Protein AF-A0A2V9IK99-F1 (afdb_monomer_lite)

pLDDT: mean 92.91, std 7.81, range [53.72, 98.44]

Secondary structure (DSSP, 8-state):
----------S-BHHHHHHHS-HHHHHHHHHHHHHHHHHHHHHS---SEE--HHHHHHHHHHHHHHHHTT-TTHHHHHHHHHHHHHHHHHH----PPPEEE-SS--TTSEEEETTEEEE--GGG-EEE-HHHHHHHHHHHHHHHHHHHHS-TTTT--

Foldseek 3Di:
DDDDDDDPDDADQLLCCLQPNDPVSVVVSVCLLVVVLVVCQVDPDADDAADDVVVVLVVLVVVLVVQCVVPPPRNVVSVVVSVVVVVVVVVDDDDADWGWDLQQAESRQWGDDDVDIDGDDSPRIHTYRSVNNVVNHLQRSLVSCCVRVVGSCNSPD

Sequence (157 aa):
MRLLLQEKVQGPRAKQFFLAGSERDRVEASERCAGWLAKFHATAPQSGDVLDPTGEMRSIAKWSRTIAVLGEPLAVLAGRVSKRLEERAAAVANGMELCAGHGSYSCHQVILSKGRTIAFDWDAYDVADPCHDVARFLVALQRLAFKYLGSIRALEG

Structure (mmCIF, N/CA/C/O backbone):
data_AF-A0A2V9IK99-F1
#
_entry.id   AF-A0A2V9IK99-F1
#
loop_
_atom_site.group_PDB
_atom_site.id
_atom_site.type_symbol
_atom_site.label_atom_id
_atom_site.label_alt_id
_atom_site.label_comp_id
_atom_site.label_asym_id
_atom_site.label_entity_id
_atom_site.label_seq_id
_atom_site.pdbx_PDB_ins_code
_atom_site.Cartn_x
_atom_site.Cartn_y
_atom_site.Cartn_z
_atom_site.occupancy
_atom_site.B_iso_or_equiv
_atom_site.auth_seq_id
_atom_site.auth_comp_id
_atom_site.auth_asym_id
_atom_site.auth_atom_id
_atom_site.pdbx_PDB_model_num
ATOM 1 N N . MET A 1 1 ? -13.733 -29.502 -2.311 1.00 61.06 1 MET A N 1
ATOM 2 C CA . MET A 1 1 ? -14.160 -28.095 -2.154 1.00 61.06 1 MET A CA 1
ATOM 3 C C . MET A 1 1 ? -13.859 -27.667 -0.726 1.00 61.06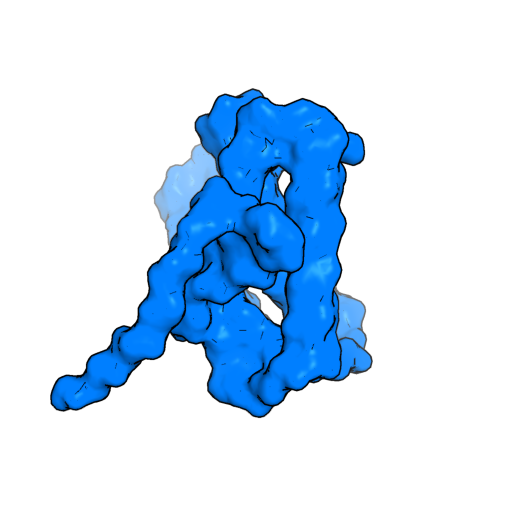 1 MET A C 1
ATOM 5 O O . MET A 1 1 ? -14.323 -28.340 0.184 1.00 61.06 1 MET A O 1
ATOM 9 N N . ARG A 1 2 ? -13.037 -26.633 -0.516 1.00 83.56 2 ARG A N 1
ATOM 10 C CA . ARG A 1 2 ? -12.830 -26.023 0.808 1.00 83.56 2 ARG A CA 1
ATOM 11 C C . ARG A 1 2 ? -13.580 -24.694 0.799 1.00 83.56 2 ARG A C 1
ATOM 13 O O . ARG A 1 2 ? -13.310 -23.868 -0.064 1.00 83.56 2 ARG A O 1
ATOM 20 N N . LEU A 1 3 ? -14.565 -24.543 1.677 1.00 88.75 3 LEU A N 1
ATOM 21 C CA . LEU A 1 3 ? -15.316 -23.299 1.833 1.00 88.75 3 LEU A CA 1
ATOM 22 C C . LEU A 1 3 ? -14.725 -22.519 3.005 1.00 88.75 3 LEU A C 1
ATOM 24 O O . LEU A 1 3 ? -14.458 -23.106 4.053 1.00 88.75 3 LEU A O 1
ATOM 28 N N . LEU A 1 4 ? -14.541 -21.213 2.823 1.00 90.81 4 LEU A N 1
ATOM 29 C CA . LEU A 1 4 ? -14.163 -20.288 3.885 1.00 90.81 4 LEU A CA 1
ATOM 30 C C . LEU A 1 4 ? -15.393 -19.458 4.261 1.00 90.81 4 LEU A C 1
ATOM 32 O O . LEU A 1 4 ? -15.958 -18.771 3.413 1.00 90.81 4 LEU A O 1
ATOM 36 N N . LEU A 1 5 ? -15.813 -19.532 5.524 1.00 93.38 5 LEU A N 1
ATOM 37 C CA . LEU A 1 5 ? -16.857 -18.669 6.072 1.00 93.38 5 LEU A CA 1
ATOM 38 C C . LEU A 1 5 ? -16.196 -17.507 6.816 1.00 93.38 5 LEU A C 1
ATOM 40 O O . LEU A 1 5 ? -15.317 -17.725 7.646 1.00 93.38 5 LEU A O 1
ATOM 44 N N . GLN A 1 6 ? -16.626 -16.281 6.526 1.00 94.00 6 GLN A N 1
ATOM 45 C CA . GLN A 1 6 ? -16.089 -15.065 7.136 1.00 94.00 6 GLN A CA 1
ATOM 46 C C . GLN A 1 6 ? -17.222 -14.197 7.688 1.00 94.00 6 GLN A C 1
ATOM 48 O O . GLN A 1 6 ? -18.351 -14.235 7.195 1.00 94.00 6 GLN A O 1
ATOM 53 N N . GLU A 1 7 ? -16.914 -13.396 8.710 1.00 94.12 7 GLU A N 1
ATOM 54 C CA 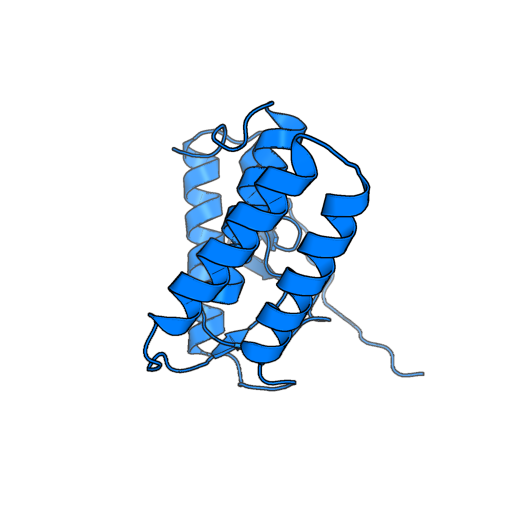. GLU A 1 7 ? -17.826 -12.369 9.216 1.00 94.12 7 GLU A CA 1
ATOM 55 C C . GLU A 1 7 ? -18.175 -11.376 8.094 1.00 94.12 7 GLU A C 1
ATOM 57 O O . GLU A 1 7 ? -17.294 -10.849 7.412 1.00 94.12 7 GLU A O 1
ATOM 62 N N . LYS A 1 8 ? -19.464 -11.053 7.938 1.00 93.25 8 LYS A N 1
ATOM 63 C CA . LYS A 1 8 ? -19.894 -9.955 7.067 1.00 93.25 8 LYS A CA 1
ATOM 64 C C . LYS A 1 8 ? -19.706 -8.617 7.781 1.00 93.25 8 LYS A C 1
ATOM 66 O O . LYS A 1 8 ? -20.613 -8.122 8.449 1.00 93.25 8 LYS A O 1
ATOM 71 N N . VAL A 1 9 ? -18.538 -8.016 7.602 1.00 93.75 9 VAL A N 1
ATOM 72 C CA . VAL A 1 9 ? -18.229 -6.696 8.160 1.00 93.75 9 VAL A CA 1
ATOM 73 C C . VAL A 1 9 ? -18.910 -5.594 7.345 1.00 93.75 9 VAL A C 1
ATOM 75 O O . VAL A 1 9 ? -18.775 -5.527 6.125 1.00 93.75 9 VAL A O 1
ATOM 78 N N . GLN A 1 10 ? -19.627 -4.704 8.034 1.00 93.00 10 GLN A N 1
ATOM 79 C CA . GLN A 1 10 ? -20.266 -3.527 7.443 1.00 93.00 10 GLN A CA 1
ATOM 80 C C . GLN A 1 10 ? -19.451 -2.262 7.724 1.00 93.00 10 GLN A C 1
ATOM 82 O O . GLN A 1 10 ? -19.003 -2.030 8.853 1.00 93.00 10 GLN A O 1
ATOM 87 N N . GLY A 1 11 ? -19.300 -1.415 6.708 1.00 94.12 11 GLY A N 1
ATOM 88 C CA . GLY A 1 11 ? -18.679 -0.102 6.849 1.00 94.12 11 GLY A CA 1
ATOM 89 C C . GLY A 1 11 ? -18.149 0.471 5.533 1.00 94.12 11 GLY A C 1
ATOM 90 O O . GLY A 1 11 ? -18.011 -0.255 4.543 1.00 94.12 11 GLY A O 1
ATOM 91 N N . PRO A 1 12 ? -17.847 1.777 5.510 1.00 96.12 12 PRO A N 1
ATOM 92 C CA . PRO A 1 12 ? -17.195 2.418 4.378 1.00 96.12 12 PRO A CA 1
ATOM 93 C C . PRO A 1 12 ? -15.770 1.888 4.175 1.00 96.12 12 PRO A C 1
ATOM 95 O O . PRO A 1 12 ? -15.043 1.586 5.126 1.00 96.12 12 PRO A O 1
ATOM 98 N N . ARG A 1 13 ? -15.347 1.798 2.910 1.00 96.94 13 ARG A N 1
ATOM 99 C CA . ARG A 1 13 ? -13.945 1.496 2.576 1.00 96.94 13 ARG A CA 1
ATOM 100 C C . ARG A 1 13 ? -13.079 2.727 2.820 1.00 96.94 13 ARG A C 1
ATOM 102 O O . ARG A 1 13 ? -13.524 3.833 2.520 1.00 96.94 13 ARG A O 1
ATOM 109 N N . ALA A 1 14 ? -11.829 2.544 3.243 1.00 97.56 14 ALA A N 1
ATOM 110 C CA . ALA A 1 14 ? -10.908 3.645 3.534 1.00 97.56 14 ALA A CA 1
ATOM 111 C C . ALA A 1 14 ? -10.777 4.628 2.356 1.00 97.56 14 ALA A C 1
ATOM 113 O O . ALA A 1 14 ? -10.817 5.838 2.559 1.00 97.56 14 ALA A O 1
ATOM 114 N N . LYS A 1 15 ? -10.753 4.130 1.107 1.00 97.25 15 LYS A N 1
ATOM 115 C CA . LYS A 1 15 ? -10.746 4.971 -0.108 1.00 97.25 15 LYS A CA 1
ATOM 116 C C . LYS A 1 15 ? -11.832 6.059 -0.141 1.00 97.25 15 LYS A C 1
ATOM 118 O O . LYS A 1 15 ? -11.633 7.085 -0.778 1.00 97.25 15 LYS A O 1
ATOM 123 N N . GLN A 1 16 ? -12.989 5.832 0.489 1.00 97.25 16 GLN A N 1
ATOM 124 C CA . GLN A 1 16 ? -14.095 6.795 0.489 1.00 97.25 16 GLN A CA 1
ATOM 125 C C . GLN A 1 16 ? -13.755 8.028 1.330 1.00 97.25 16 GLN A C 1
ATOM 127 O O . GLN A 1 16 ? -14.031 9.141 0.894 1.00 97.25 16 GLN A O 1
ATOM 132 N N . PHE A 1 17 ? -13.082 7.842 2.468 1.00 96.81 17 PHE A N 1
ATOM 133 C CA . PHE A 1 17 ? -12.590 8.943 3.299 1.00 96.81 17 PHE A CA 1
ATOM 134 C C . PHE A 1 17 ? -11.488 9.723 2.587 1.00 96.81 17 PHE A C 1
ATOM 136 O O . PHE A 1 17 ? -11.503 10.948 2.587 1.00 96.81 17 PHE A O 1
ATOM 143 N N . PHE A 1 18 ? -10.583 9.027 1.894 1.00 96.62 18 PHE A N 1
ATOM 144 C CA . PHE A 1 18 ? -9.540 9.688 1.110 1.00 96.62 18 PHE A CA 1
ATOM 145 C C . PHE A 1 18 ? -10.101 10.563 -0.017 1.00 96.62 18 PHE A C 1
ATOM 147 O O . PHE A 1 18 ? -9.614 11.666 -0.232 1.00 96.62 18 PHE A O 1
ATOM 154 N N . LEU A 1 19 ? -11.140 10.102 -0.718 1.00 95.94 19 LEU A N 1
ATOM 155 C CA . LEU A 1 19 ? -11.717 10.844 -1.842 1.00 95.94 19 LEU A CA 1
ATOM 156 C C . LEU A 1 19 ? -12.663 11.970 -1.424 1.00 95.94 19 LEU A C 1
ATOM 158 O O . LEU A 1 19 ? -12.594 13.060 -1.983 1.00 95.94 19 LEU A O 1
ATOM 162 N N . ALA A 1 20 ? -13.575 11.690 -0.495 1.00 94.00 20 ALA A N 1
ATOM 163 C CA . ALA A 1 20 ? -14.711 12.562 -0.200 1.00 94.00 20 ALA A CA 1
ATOM 164 C C . ALA A 1 20 ? -14.701 13.127 1.226 1.00 94.00 20 ALA A C 1
ATOM 166 O O . ALA A 1 20 ? -15.528 13.977 1.544 1.00 94.00 20 ALA A O 1
ATOM 167 N N . GLY A 1 21 ? -13.794 12.657 2.084 1.00 92.56 21 GLY A N 1
ATOM 168 C CA . GLY A 1 21 ? -13.662 13.142 3.452 1.00 92.56 21 GLY A CA 1
ATOM 169 C C . GLY A 1 21 ? -12.984 14.507 3.527 1.00 92.56 21 GLY A C 1
ATOM 170 O O . GLY A 1 21 ? -12.224 14.902 2.632 1.00 92.56 21 GLY A O 1
ATOM 171 N N . SER A 1 22 ? -13.249 15.200 4.633 1.00 94.88 22 SER A N 1
ATOM 172 C CA . SER A 1 22 ? -12.505 16.386 5.055 1.00 94.88 22 SER A CA 1
ATOM 173 C C . SER A 1 22 ? -11.036 16.049 5.328 1.00 94.88 22 SER A C 1
ATOM 175 O O . SER A 1 22 ? -10.658 14.884 5.441 1.00 94.88 22 SER A O 1
ATOM 177 N N . GLU A 1 23 ? -10.190 17.066 5.482 1.00 94.25 23 GLU A N 1
ATOM 178 C CA . GLU A 1 23 ? -8.795 16.869 5.895 1.00 94.25 23 GLU A CA 1
ATOM 179 C C . GLU A 1 23 ? -8.693 16.037 7.183 1.00 94.25 23 GLU A C 1
ATOM 181 O O . GLU A 1 23 ? -7.951 15.058 7.234 1.00 94.25 23 GLU A O 1
ATOM 1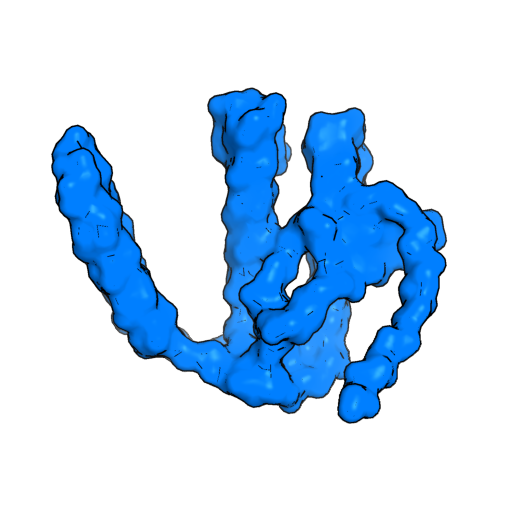86 N N . ARG A 1 24 ? -9.535 16.341 8.178 1.00 95.44 24 ARG A N 1
ATOM 187 C CA . ARG A 1 24 ? -9.622 15.573 9.424 1.00 95.44 24 ARG A CA 1
ATOM 188 C C . ARG A 1 24 ? -9.967 14.103 9.178 1.00 95.44 24 ARG A C 1
ATOM 190 O O . ARG A 1 24 ? -9.332 13.232 9.764 1.00 95.44 24 ARG A O 1
ATOM 197 N N . ASP A 1 25 ? -10.934 13.824 8.305 1.00 95.88 25 ASP A N 1
ATOM 198 C CA . ASP A 1 25 ? -11.325 12.447 7.977 1.00 95.88 25 ASP A CA 1
ATOM 199 C C . ASP A 1 25 ? -10.189 11.680 7.288 1.00 95.88 25 ASP A C 1
ATOM 201 O O . ASP A 1 25 ? -10.019 10.480 7.504 1.00 95.88 25 ASP A O 1
ATOM 205 N N . ARG A 1 26 ? -9.393 12.363 6.455 1.00 96.19 26 ARG A N 1
ATOM 206 C CA . ARG A 1 26 ? -8.228 11.775 5.777 1.00 96.19 26 ARG A CA 1
ATOM 207 C C . ARG A 1 26 ? -7.101 11.473 6.754 1.00 96.19 26 ARG A C 1
ATOM 209 O O . ARG A 1 26 ? -6.481 10.414 6.637 1.00 96.19 26 ARG A O 1
ATOM 216 N N . VAL A 1 27 ? -6.852 12.368 7.710 1.00 96.19 27 VAL A N 1
ATOM 217 C CA . VAL A 1 27 ? -5.883 12.147 8.792 1.00 96.19 27 VAL A CA 1
ATOM 218 C C . VAL A 1 27 ? -6.313 10.945 9.628 1.00 96.19 27 VAL A C 1
ATOM 220 O O . VAL A 1 27 ? -5.549 9.989 9.736 1.00 96.19 27 VAL A O 1
ATOM 223 N N . GLU A 1 28 ? -7.564 10.911 10.097 1.00 96.56 28 GLU A N 1
ATOM 224 C CA . GLU A 1 28 ? -8.075 9.782 10.884 1.00 96.56 28 GLU A CA 1
ATOM 225 C C . GLU A 1 28 ? -8.003 8.463 10.094 1.00 96.56 28 GLU A C 1
ATOM 227 O O . GLU A 1 28 ? -7.567 7.433 10.613 1.00 96.56 28 GLU A O 1
ATOM 232 N N . ALA A 1 29 ? -8.390 8.468 8.814 1.00 97.06 29 ALA A N 1
ATOM 233 C CA . ALA A 1 29 ? -8.294 7.283 7.968 1.00 97.06 29 ALA A CA 1
ATOM 234 C C . ALA A 1 29 ? -6.842 6.806 7.805 1.00 97.06 29 ALA A C 1
ATOM 236 O O . ALA A 1 29 ? -6.592 5.598 7.855 1.00 97.06 29 ALA A O 1
ATOM 237 N N . SER A 1 30 ? -5.894 7.733 7.646 1.00 97.00 30 SER A N 1
ATOM 238 C CA . SER A 1 30 ? -4.461 7.435 7.547 1.00 97.00 30 SER A CA 1
ATOM 239 C C . SER A 1 30 ? -3.933 6.809 8.832 1.00 97.00 30 SER A C 1
ATOM 241 O O . SER A 1 30 ? -3.355 5.725 8.783 1.00 97.00 30 SER A O 1
ATOM 243 N N . GLU A 1 31 ? -4.198 7.429 9.982 1.00 97.69 31 GLU A N 1
ATOM 244 C CA . GLU A 1 31 ? -3.780 6.937 11.299 1.00 97.69 31 GLU A CA 1
ATOM 245 C C . GLU A 1 31 ? -4.336 5.543 11.579 1.00 97.69 31 GLU A C 1
ATOM 247 O O . GLU A 1 31 ? -3.621 4.650 12.033 1.00 97.69 31 GLU A O 1
ATOM 252 N N . ARG A 1 32 ? -5.608 5.310 11.247 1.00 98.12 32 ARG A N 1
ATOM 253 C CA . ARG A 1 32 ? -6.250 4.010 11.445 1.00 98.12 32 ARG A CA 1
ATOM 254 C C . ARG A 1 32 ? -5.684 2.928 10.533 1.00 98.12 32 ARG A C 1
ATOM 256 O O . ARG A 1 32 ? -5.521 1.797 10.992 1.00 98.12 32 ARG A O 1
ATOM 263 N N . CYS A 1 33 ? -5.393 3.244 9.269 1.00 98.31 33 CYS A N 1
ATOM 264 C CA . CYS A 1 33 ? -4.762 2.299 8.343 1.00 98.31 33 CYS A CA 1
ATOM 265 C C . CYS A 1 33 ? -3.317 1.993 8.758 1.00 98.31 33 CYS A C 1
ATOM 267 O O . CYS A 1 33 ? -2.916 0.830 8.733 1.00 98.31 33 CYS A O 1
ATOM 269 N N . ALA A 1 34 ? -2.555 3.011 9.164 1.00 98.12 34 ALA A N 1
ATOM 270 C CA . ALA A 1 34 ? -1.177 2.862 9.621 1.00 98.12 34 ALA A CA 1
ATOM 271 C C . ALA A 1 34 ? -1.103 2.080 10.938 1.00 98.12 34 ALA A C 1
ATOM 273 O O . ALA A 1 34 ? -0.336 1.129 11.046 1.00 98.12 34 ALA A O 1
ATOM 274 N N . GLY A 1 35 ? -1.949 2.418 11.913 1.00 98.31 35 GLY A N 1
ATOM 275 C CA . GLY A 1 35 ? -1.999 1.739 13.205 1.00 98.31 35 GLY A CA 1
ATOM 276 C C . GLY A 1 35 ? -2.417 0.274 13.089 1.00 98.31 35 GLY A C 1
ATOM 277 O O . GLY A 1 35 ? -1.856 -0.582 13.773 1.00 98.31 35 GLY A O 1
ATOM 278 N N . TRP A 1 36 ? -3.358 -0.043 12.193 1.00 98.44 36 TRP A N 1
ATOM 279 C CA . TRP A 1 36 ? -3.698 -1.436 11.904 1.00 98.44 36 TRP A CA 1
ATOM 280 C C . TRP A 1 36 ? -2.514 -2.185 11.279 1.00 98.44 36 TRP A C 1
ATOM 282 O O . TRP A 1 36 ? -2.180 -3.268 11.758 1.00 98.44 36 TRP A O 1
ATOM 292 N N . LEU A 1 37 ? -1.853 -1.600 10.272 1.00 98.38 37 LEU A N 1
ATOM 293 C CA . LEU A 1 37 ? -0.738 -2.243 9.571 1.00 98.38 37 LEU A CA 1
ATOM 294 C C . LEU A 1 37 ? 0.456 -2.472 10.503 1.00 98.38 37 LEU A C 1
ATOM 296 O O . LEU A 1 37 ? 0.980 -3.577 10.560 1.00 98.38 37 LEU A O 1
ATOM 300 N N . ALA A 1 38 ? 0.822 -1.470 11.303 1.00 98.25 38 ALA A N 1
ATOM 301 C CA . ALA A 1 38 ? 1.902 -1.580 12.279 1.00 98.25 38 ALA A CA 1
ATOM 302 C C . ALA A 1 38 ? 1.624 -2.681 13.314 1.00 98.25 38 ALA A C 1
ATOM 304 O O . ALA A 1 38 ? 2.501 -3.482 13.633 1.00 98.25 38 ALA A O 1
ATOM 305 N N . LYS A 1 39 ? 0.381 -2.770 13.810 1.00 98.25 39 LYS A N 1
ATOM 306 C CA . LYS A 1 39 ? -0.023 -3.851 14.716 1.00 98.25 39 LYS A CA 1
ATOM 307 C C . LYS A 1 39 ? 0.054 -5.215 14.031 1.00 98.25 39 LYS A C 1
ATOM 309 O O . LYS A 1 39 ? 0.486 -6.176 14.662 1.00 98.25 39 LYS A O 1
ATOM 314 N N . PHE A 1 40 ? -0.377 -5.306 12.776 1.00 98.00 40 PHE A N 1
ATOM 315 C CA . PHE A 1 40 ? -0.308 -6.537 11.996 1.00 98.00 40 PHE A CA 1
ATOM 316 C C . PHE A 1 40 ? 1.147 -6.989 11.821 1.00 98.00 40 PHE A C 1
ATOM 318 O O . PHE A 1 40 ? 1.478 -8.089 12.252 1.00 98.00 40 PHE A O 1
ATOM 325 N N . HIS A 1 41 ? 2.030 -6.109 11.340 1.00 97.69 41 HIS A N 1
ATOM 326 C CA . HIS A 1 41 ? 3.467 -6.374 11.206 1.00 97.69 41 HIS A CA 1
ATOM 327 C C . HIS A 1 41 ? 4.114 -6.842 12.516 1.00 97.69 41 HIS A C 1
ATOM 329 O O . HIS A 1 41 ? 4.963 -7.724 12.491 1.00 97.69 41 HIS A O 1
ATOM 335 N N . ALA A 1 42 ? 3.692 -6.297 13.661 1.00 97.44 42 ALA A N 1
ATOM 336 C CA . ALA A 1 42 ? 4.258 -6.644 14.964 1.00 97.44 42 ALA A CA 1
ATOM 337 C C . ALA A 1 42 ? 3.725 -7.952 15.581 1.00 97.44 42 ALA A C 1
ATOM 339 O O . ALA A 1 42 ? 4.344 -8.476 16.503 1.00 97.44 42 ALA A O 1
ATOM 340 N N . THR A 1 43 ? 2.552 -8.445 15.166 1.00 97.56 43 THR A N 1
ATOM 341 C CA . THR A 1 43 ? 1.849 -9.523 15.898 1.00 97.56 43 THR A CA 1
ATOM 342 C C . THR A 1 43 ? 1.431 -10.712 15.046 1.00 97.56 43 THR A C 1
ATOM 344 O O . THR A 1 43 ? 1.141 -11.774 15.597 1.00 97.56 43 THR A O 1
ATOM 347 N N . ALA A 1 44 ? 1.362 -10.558 13.725 1.00 97.44 44 ALA A N 1
ATOM 348 C CA . ALA A 1 44 ? 0.930 -11.629 12.845 1.00 97.44 44 ALA A CA 1
ATOM 349 C C . ALA A 1 44 ? 2.047 -12.664 12.624 1.00 97.44 44 ALA A C 1
ATOM 351 O O . ALA A 1 44 ? 3.230 -12.318 12.614 1.00 97.44 44 ALA A O 1
ATOM 352 N N . PRO A 1 45 ? 1.690 -13.947 12.444 1.00 97.00 45 PRO A N 1
ATOM 353 C CA . PRO A 1 45 ? 2.673 -14.995 12.210 1.00 97.00 45 PRO A CA 1
ATOM 354 C C . PRO A 1 45 ? 3.318 -14.842 10.830 1.00 97.00 45 PRO A C 1
ATOM 356 O O . PRO A 1 45 ? 2.629 -14.735 9.819 1.00 97.00 45 PRO A O 1
ATOM 359 N N . GLN A 1 46 ? 4.642 -14.904 10.754 1.00 96.56 46 GLN A N 1
ATOM 360 C CA . GLN A 1 46 ? 5.343 -15.002 9.474 1.00 96.56 46 GLN A CA 1
ATOM 361 C C . GLN A 1 46 ? 4.991 -16.345 8.813 1.00 96.56 46 GLN A C 1
ATOM 363 O O . GLN A 1 46 ? 5.322 -17.409 9.336 1.00 96.56 46 GLN A O 1
ATOM 368 N N . SER A 1 47 ? 4.270 -16.307 7.693 1.00 94.06 47 SER A N 1
ATOM 369 C CA . SER A 1 47 ? 3.837 -17.503 6.965 1.00 94.06 47 SER A CA 1
ATOM 370 C C . SER A 1 47 ? 3.684 -17.207 5.478 1.00 94.06 47 SER A C 1
ATOM 372 O O . SER A 1 47 ? 3.486 -16.055 5.109 1.00 94.06 47 SER A O 1
ATOM 374 N N . GLY A 1 48 ? 3.736 -18.240 4.640 1.00 93.12 48 GLY A N 1
ATOM 375 C CA . GLY A 1 48 ? 3.719 -18.073 3.187 1.00 93.12 48 GLY A CA 1
ATOM 376 C C . GLY A 1 48 ? 5.119 -17.882 2.612 1.00 93.12 48 GLY A C 1
ATOM 377 O O . GLY A 1 48 ? 6.117 -18.239 3.244 1.00 93.12 48 GLY A O 1
ATOM 378 N N . ASP A 1 49 ? 5.172 -17.362 1.391 1.00 93.81 49 ASP A N 1
ATOM 379 C CA . ASP A 1 49 ? 6.424 -17.181 0.667 1.00 93.81 49 ASP A CA 1
ATOM 380 C C . ASP A 1 49 ? 7.196 -15.973 1.208 1.00 93.81 49 ASP A C 1
ATOM 382 O O . ASP A 1 49 ? 6.622 -14.935 1.535 1.00 93.81 49 ASP A O 1
ATOM 386 N N . VAL A 1 50 ? 8.520 -16.101 1.282 1.00 94.06 50 VAL A N 1
ATOM 387 C CA . VAL A 1 50 ? 9.396 -14.963 1.571 1.00 94.06 50 VAL A CA 1
ATOM 388 C C . VAL A 1 50 ? 9.579 -14.169 0.283 1.00 94.06 50 VAL A C 1
ATOM 390 O O . VAL A 1 50 ? 10.017 -14.723 -0.728 1.00 94.06 50 VAL A O 1
ATOM 393 N N . LEU A 1 51 ? 9.260 -12.876 0.315 1.00 88.75 51 LEU A N 1
ATOM 394 C CA . LEU A 1 51 ? 9.418 -11.989 -0.832 1.00 88.75 51 LEU A CA 1
ATOM 395 C C . LEU A 1 51 ? 10.897 -11.935 -1.249 1.00 88.75 51 LEU A C 1
ATOM 397 O O . LEU A 1 51 ? 11.737 -11.451 -0.493 1.00 88.75 51 LEU A O 1
ATOM 401 N N . ASP A 1 52 ? 11.212 -12.420 -2.456 1.00 85.75 52 ASP A N 1
ATOM 402 C CA . ASP A 1 52 ? 12.563 -12.411 -3.037 1.00 85.75 52 ASP A CA 1
ATOM 403 C C . ASP A 1 52 ? 12.847 -11.058 -3.722 1.00 85.75 52 ASP A C 1
ATOM 405 O O . ASP A 1 52 ? 12.318 -10.808 -4.815 1.00 85.75 52 ASP A O 1
ATOM 409 N N . PRO A 1 53 ? 13.737 -10.204 -3.173 1.00 81.19 53 PRO A N 1
ATOM 410 C CA . PRO A 1 53 ? 14.088 -8.929 -3.802 1.00 81.19 53 PRO A CA 1
ATOM 411 C C . PRO A 1 53 ? 14.691 -9.106 -5.203 1.00 81.19 53 PRO A C 1
ATOM 413 O O . PRO A 1 53 ? 14.524 -8.257 -6.081 1.00 81.19 53 PRO A O 1
ATOM 416 N N . THR A 1 54 ? 15.360 -10.234 -5.456 1.00 83.50 54 THR A N 1
ATOM 417 C CA . THR A 1 54 ? 15.916 -10.564 -6.775 1.00 83.50 54 THR A CA 1
ATOM 418 C C . THR A 1 54 ? 14.799 -10.825 -7.785 1.00 83.50 54 THR A C 1
ATOM 420 O O . THR A 1 54 ? 14.893 -10.430 -8.950 1.00 83.50 54 THR A O 1
ATOM 423 N N . GLY A 1 55 ? 13.722 -11.479 -7.347 1.00 86.31 55 GLY A N 1
ATOM 424 C CA . GLY A 1 55 ? 12.498 -11.694 -8.114 1.00 86.31 55 GLY A CA 1
ATOM 425 C C . GLY A 1 55 ? 11.822 -10.387 -8.495 1.00 86.31 55 GLY A C 1
ATOM 426 O O . GLY A 1 55 ? 11.468 -10.203 -9.663 1.00 86.31 55 GLY A O 1
ATOM 427 N N . GLU A 1 56 ? 11.742 -9.448 -7.557 1.00 86.06 56 GLU A N 1
ATOM 428 C CA . GLU A 1 56 ? 11.231 -8.100 -7.814 1.00 86.06 56 GLU A CA 1
ATOM 429 C C . GLU A 1 56 ? 12.072 -7.360 -8.866 1.00 86.06 56 GLU A C 1
ATOM 431 O O . GLU A 1 56 ? 11.524 -6.815 -9.829 1.00 86.06 56 GLU A O 1
ATOM 436 N N . MET A 1 57 ? 13.407 -7.421 -8.787 1.00 87.75 57 MET A N 1
ATOM 437 C CA . MET A 1 57 ? 14.276 -6.804 -9.802 1.00 87.75 57 MET A CA 1
ATOM 438 C C . MET A 1 57 ? 14.098 -7.429 -11.193 1.00 87.75 57 MET A C 1
ATOM 440 O O . MET A 1 57 ? 14.029 -6.712 -12.198 1.00 87.75 57 MET A O 1
ATOM 444 N N . ARG A 1 58 ? 13.941 -8.759 -11.278 1.00 91.19 58 ARG A N 1
ATOM 445 C CA . ARG A 1 58 ? 13.612 -9.438 -12.546 1.00 91.19 58 ARG A CA 1
ATOM 446 C C . ARG A 1 58 ? 12.272 -8.954 -13.109 1.00 91.19 58 ARG A C 1
ATOM 448 O O . ARG A 1 58 ? 12.165 -8.719 -14.318 1.00 91.19 58 ARG A O 1
ATOM 455 N N . SER A 1 59 ? 11.269 -8.774 -12.250 1.00 91.88 59 SER A N 1
ATOM 456 C CA . SER A 1 59 ? 9.950 -8.251 -12.624 1.00 91.88 59 SER A CA 1
ATOM 457 C C . SER A 1 59 ? 10.026 -6.811 -13.132 1.00 91.88 59 SER A C 1
ATOM 459 O O . SER A 1 59 ? 9.461 -6.509 -14.185 1.00 91.88 59 SER A O 1
ATOM 461 N N . ILE A 1 60 ? 10.780 -5.936 -12.461 1.00 91.94 60 ILE A N 1
ATOM 462 C CA . ILE A 1 60 ? 11.017 -4.550 -12.894 1.00 91.94 60 ILE A CA 1
ATOM 463 C C . ILE A 1 60 ? 11.676 -4.516 -14.276 1.00 91.94 60 ILE A C 1
ATOM 465 O O . ILE A 1 60 ? 11.185 -3.829 -15.174 1.00 91.94 60 ILE A O 1
ATOM 469 N N . ALA A 1 61 ? 12.730 -5.307 -14.495 1.00 93.06 61 ALA A N 1
ATOM 470 C CA . ALA A 1 61 ? 13.410 -5.369 -15.786 1.00 93.06 61 ALA A CA 1
ATOM 471 C C . ALA A 1 61 ? 12.474 -5.854 -16.910 1.00 93.06 61 ALA A C 1
ATOM 473 O O . ALA A 1 61 ? 12.501 -5.331 -18.028 1.00 93.06 61 ALA A O 1
ATOM 474 N N . LYS A 1 62 ? 11.609 -6.837 -16.620 1.00 96.06 62 LYS A N 1
ATOM 475 C CA . LYS A 1 62 ? 10.580 -7.315 -17.556 1.00 96.06 62 LYS A CA 1
ATOM 476 C C . LYS A 1 62 ? 9.576 -6.213 -17.906 1.00 96.06 62 LYS A C 1
ATOM 478 O O . LYS A 1 62 ? 9.286 -6.014 -19.088 1.00 96.06 62 LYS A O 1
ATOM 483 N N . TRP A 1 63 ? 9.057 -5.492 -16.913 1.00 95.81 63 TRP A N 1
ATOM 484 C CA . TRP A 1 63 ? 8.115 -4.394 -17.142 1.00 95.81 63 TRP A CA 1
ATOM 485 C C . TRP A 1 63 ? 8.749 -3.229 -17.894 1.00 95.81 63 TRP A C 1
ATOM 487 O O . TRP A 1 63 ? 8.122 -2.696 -18.803 1.00 95.81 63 TRP A O 1
ATOM 497 N N . SER A 1 64 ? 10.004 -2.895 -17.593 1.00 96.50 64 SER A N 1
ATOM 498 C CA . SER A 1 64 ? 10.758 -1.870 -18.318 1.00 96.50 64 SER A CA 1
ATOM 499 C C . SER A 1 64 ? 10.830 -2.179 -19.817 1.00 96.50 64 SER A C 1
ATOM 501 O O . SER A 1 64 ? 10.440 -1.350 -20.638 1.00 96.50 64 SER A O 1
ATOM 503 N N . ARG A 1 65 ? 11.199 -3.418 -20.181 1.00 96.06 65 ARG A N 1
ATOM 504 C CA . ARG A 1 65 ? 11.185 -3.874 -21.584 1.00 96.06 65 ARG A CA 1
ATOM 505 C C . ARG A 1 65 ? 9.791 -3.822 -22.203 1.00 96.06 65 ARG A C 1
ATOM 507 O O . ARG A 1 65 ? 9.652 -3.408 -23.345 1.00 96.06 65 ARG A O 1
ATOM 514 N N . THR A 1 66 ? 8.770 -4.225 -21.450 1.00 97.38 66 THR A N 1
ATOM 515 C CA . THR A 1 66 ? 7.377 -4.228 -21.928 1.00 97.38 66 THR A CA 1
ATOM 516 C C . THR A 1 66 ? 6.895 -2.812 -22.246 1.00 97.38 66 THR A C 1
ATOM 518 O O . THR A 1 66 ? 6.301 -2.587 -23.294 1.00 97.38 66 THR A O 1
ATOM 521 N N . ILE A 1 67 ? 7.189 -1.842 -21.376 1.00 96.56 67 ILE A N 1
ATOM 522 C CA . ILE A 1 67 ? 6.825 -0.434 -21.578 1.00 96.56 67 ILE A CA 1
ATOM 523 C C . ILE A 1 67 ? 7.636 0.179 -22.723 1.00 96.56 67 ILE A C 1
ATOM 525 O O . ILE A 1 67 ? 7.092 0.962 -23.496 1.00 96.56 67 ILE A O 1
ATOM 529 N N . ALA A 1 68 ? 8.908 -0.199 -22.878 1.00 95.75 68 ALA A N 1
ATOM 530 C CA . ALA A 1 68 ? 9.758 0.318 -23.948 1.00 95.75 68 ALA A CA 1
ATOM 531 C C . ALA A 1 68 ? 9.232 0.005 -25.359 1.00 95.75 68 ALA A C 1
ATOM 533 O O . ALA A 1 68 ? 9.444 0.798 -26.273 1.00 95.75 68 ALA A O 1
ATOM 534 N N . VAL A 1 69 ? 8.483 -1.092 -25.535 1.00 97.25 69 VAL A N 1
ATOM 535 C CA . VAL A 1 69 ? 7.824 -1.428 -26.813 1.00 97.25 69 VAL A CA 1
ATOM 536 C C . VAL A 1 69 ? 6.797 -0.366 -27.237 1.00 97.25 69 VAL A C 1
ATOM 538 O O . VAL A 1 69 ? 6.512 -0.236 -28.423 1.00 97.25 69 VAL A O 1
ATOM 541 N N . LEU A 1 70 ? 6.272 0.436 -26.302 1.00 96.69 70 LEU A N 1
ATOM 542 C CA . LEU A 1 70 ? 5.316 1.512 -26.593 1.00 96.69 70 LEU A CA 1
ATOM 543 C C . LEU A 1 70 ? 5.968 2.762 -27.216 1.00 96.69 70 LEU A C 1
ATOM 545 O O . LEU A 1 70 ? 5.250 3.675 -27.620 1.00 96.69 70 LEU A O 1
ATOM 549 N N . GLY A 1 71 ? 7.301 2.810 -27.308 1.00 96.56 71 GLY A N 1
ATOM 550 C CA . GLY A 1 71 ? 8.044 3.909 -27.925 1.00 96.56 71 GLY A CA 1
ATOM 551 C C . GLY A 1 71 ? 8.283 5.112 -27.005 1.00 96.56 71 GLY A C 1
ATOM 552 O O . GLY A 1 71 ? 8.125 5.047 -25.783 1.00 96.56 71 GLY A O 1
ATOM 553 N N . GLU A 1 72 ? 8.723 6.224 -27.593 1.00 95.75 72 GLU A N 1
ATOM 554 C CA . GLU A 1 72 ? 9.077 7.439 -26.853 1.00 95.75 72 GLU A CA 1
ATOM 555 C C . GLU A 1 72 ? 7.849 8.285 -26.470 1.00 95.75 72 GLU A C 1
ATOM 557 O O . GLU A 1 72 ? 6.884 8.342 -27.233 1.00 95.75 72 GLU A O 1
ATOM 562 N N . PRO A 1 73 ? 7.861 8.970 -25.306 1.00 95.38 73 PRO A N 1
ATOM 563 C CA . PRO A 1 73 ? 8.971 9.093 -24.345 1.00 95.38 73 PRO A CA 1
ATOM 564 C C . PRO A 1 73 ? 9.038 7.957 -23.302 1.00 95.38 73 PRO A C 1
ATOM 566 O O . PRO A 1 73 ? 9.841 8.005 -22.365 1.00 95.38 73 PRO A O 1
ATOM 569 N N . LEU A 1 74 ? 8.150 6.961 -23.393 1.00 96.00 74 LEU A N 1
ATOM 570 C CA . LEU A 1 74 ? 7.981 5.934 -22.363 1.00 96.00 74 LEU A CA 1
ATOM 571 C C . LEU A 1 74 ? 9.186 4.996 -22.265 1.00 96.00 74 LEU A C 1
ATOM 573 O O . LEU A 1 74 ? 9.548 4.606 -21.155 1.00 96.00 74 LEU A O 1
ATOM 577 N N . ALA A 1 75 ? 9.838 4.683 -23.385 1.00 96.44 75 ALA A N 1
ATOM 578 C CA . ALA A 1 75 ? 11.039 3.855 -23.409 1.00 96.44 75 ALA A CA 1
ATOM 579 C C . ALA A 1 75 ? 12.188 4.465 -22.588 1.00 96.44 75 ALA A C 1
ATOM 581 O O . ALA A 1 75 ? 12.723 3.800 -21.694 1.00 96.44 75 ALA A O 1
ATOM 582 N N . VAL A 1 76 ? 12.511 5.747 -22.804 1.00 96.81 76 VAL A N 1
ATOM 583 C CA . VAL A 1 76 ? 13.536 6.452 -22.014 1.00 96.81 76 VAL A CA 1
ATOM 584 C C . VAL A 1 76 ? 13.168 6.510 -20.532 1.00 96.81 76 VAL A C 1
ATOM 586 O O . VAL A 1 76 ? 14.028 6.297 -19.670 1.00 96.81 76 VAL A O 1
ATOM 589 N N . LEU A 1 77 ? 11.903 6.790 -20.207 1.00 96.38 77 LEU A N 1
ATOM 590 C CA . LEU A 1 77 ? 11.452 6.879 -18.817 1.00 96.38 77 LEU A CA 1
ATOM 591 C C . LEU A 1 77 ? 11.522 5.522 -18.103 1.00 96.38 77 LEU A C 1
ATOM 593 O O . LEU A 1 77 ? 12.045 5.451 -16.989 1.00 96.38 77 LEU A O 1
ATOM 597 N N . ALA A 1 78 ? 11.063 4.449 -18.749 1.00 96.00 78 ALA A N 1
ATOM 598 C CA . ALA A 1 78 ? 11.104 3.093 -18.210 1.00 96.00 78 ALA A CA 1
ATOM 599 C C . ALA A 1 78 ? 12.544 2.622 -17.964 1.00 96.00 78 ALA A C 1
ATOM 601 O O . ALA A 1 78 ? 12.863 2.147 -16.869 1.00 96.00 78 ALA A O 1
ATOM 602 N N . GLY A 1 79 ? 13.437 2.840 -18.936 1.00 95.50 79 GLY A N 1
ATOM 603 C CA . GLY A 1 79 ? 14.860 2.531 -18.796 1.00 95.50 79 GLY A CA 1
ATOM 604 C C . GLY A 1 79 ? 15.508 3.293 -17.638 1.00 95.50 79 GLY A C 1
ATOM 605 O O . GLY A 1 79 ? 16.197 2.698 -16.808 1.00 95.50 79 GLY A O 1
ATOM 606 N N . ARG A 1 80 ? 15.230 4.599 -17.521 1.00 96.06 80 ARG A N 1
ATOM 607 C CA . ARG A 1 80 ? 15.768 5.449 -16.447 1.00 96.06 80 ARG A CA 1
ATOM 608 C C . ARG A 1 80 ? 15.309 5.001 -15.061 1.00 96.06 80 ARG A C 1
ATOM 610 O O . ARG A 1 80 ? 16.129 4.938 -14.147 1.00 96.06 80 ARG A O 1
ATOM 617 N N . VAL A 1 81 ? 14.017 4.713 -14.893 1.00 94.44 81 VAL A N 1
ATOM 618 C CA . VAL A 1 81 ? 13.467 4.258 -13.607 1.00 94.44 81 VAL A CA 1
ATOM 619 C C . VAL A 1 81 ? 14.043 2.895 -13.231 1.00 94.44 81 VAL A C 1
ATOM 621 O O . VAL A 1 81 ? 14.510 2.739 -12.107 1.00 94.44 81 VAL A O 1
ATOM 624 N N . SER A 1 82 ? 14.083 1.945 -14.170 1.00 93.88 82 SER A N 1
ATOM 625 C CA . SER A 1 82 ? 14.653 0.612 -13.939 1.00 93.88 82 SER A CA 1
ATOM 626 C C . SER A 1 82 ? 16.109 0.690 -13.479 1.00 93.88 82 SER A C 1
ATOM 628 O O . SER A 1 82 ? 16.456 0.096 -12.464 1.00 93.88 82 SER A O 1
ATOM 630 N N . LYS A 1 83 ? 16.941 1.474 -14.179 1.00 92.81 83 LYS A N 1
ATOM 631 C CA . LYS A 1 83 ? 18.357 1.651 -13.831 1.00 92.81 83 LYS A CA 1
ATOM 632 C C . LYS A 1 83 ? 18.531 2.257 -12.437 1.00 92.81 83 LYS A C 1
ATOM 634 O O . LYS A 1 83 ? 19.314 1.766 -11.634 1.00 92.81 83 LYS A O 1
ATOM 639 N N . ARG A 1 84 ? 17.762 3.302 -12.123 1.00 93.31 84 ARG A N 1
ATOM 640 C CA . ARG A 1 84 ? 17.820 3.952 -10.807 1.00 93.31 84 ARG A CA 1
ATOM 641 C C . ARG A 1 84 ? 17.395 3.008 -9.678 1.00 93.31 84 ARG A C 1
ATOM 643 O O . ARG A 1 84 ? 17.928 3.120 -8.580 1.00 93.31 84 ARG A O 1
ATOM 650 N N . LEU A 1 85 ? 16.426 2.123 -9.914 1.00 89.69 85 LEU A N 1
ATOM 651 C CA . LEU A 1 85 ? 16.009 1.127 -8.923 1.00 89.69 85 LEU A CA 1
ATOM 652 C C . LEU A 1 85 ? 17.108 0.092 -8.675 1.00 89.69 85 LEU A C 1
ATOM 654 O O . LEU A 1 85 ? 17.394 -0.194 -7.519 1.00 89.69 85 LEU A O 1
ATOM 658 N N . GLU A 1 86 ? 17.764 -0.393 -9.728 1.00 88.56 86 GLU A N 1
ATOM 659 C CA . GLU A 1 86 ? 18.894 -1.326 -9.628 1.00 88.56 86 GLU A CA 1
ATOM 660 C C . GLU A 1 86 ? 20.066 -0.725 -8.834 1.00 88.56 86 GLU A C 1
ATOM 662 O O . GLU A 1 86 ? 20.549 -1.334 -7.880 1.00 88.56 86 GLU A O 1
ATOM 667 N N . GLU A 1 87 ? 20.457 0.515 -9.147 1.00 89.50 87 GLU A N 1
ATOM 668 C CA . GLU A 1 87 ? 21.507 1.246 -8.421 1.00 89.50 87 GLU A CA 1
ATOM 669 C C . GLU A 1 87 ? 21.172 1.418 -6.930 1.00 89.50 87 GLU A C 1
ATOM 671 O O . GLU A 1 87 ? 22.045 1.313 -6.069 1.00 89.50 87 GLU A O 1
ATOM 676 N N . ARG A 1 88 ? 19.900 1.688 -6.605 1.00 86.50 88 ARG A N 1
ATOM 677 C CA . ARG A 1 88 ? 19.451 1.860 -5.216 1.00 86.50 88 ARG A CA 1
ATOM 678 C C . ARG A 1 88 ? 19.359 0.534 -4.478 1.00 86.50 88 ARG A C 1
ATOM 680 O O . ARG A 1 88 ? 19.781 0.487 -3.331 1.00 86.50 88 ARG A O 1
ATOM 687 N N . ALA A 1 89 ? 18.861 -0.517 -5.122 1.00 82.00 89 ALA A N 1
ATOM 688 C CA . ALA A 1 89 ? 18.805 -1.856 -4.548 1.00 82.00 89 ALA A CA 1
ATOM 689 C C . ALA A 1 89 ? 20.207 -2.364 -4.182 1.00 82.00 89 ALA A C 1
ATOM 691 O O . ALA A 1 89 ? 20.396 -2.878 -3.087 1.00 82.00 89 ALA A O 1
ATOM 692 N N . ALA A 1 90 ? 21.206 -2.134 -5.039 1.00 79.12 90 ALA A N 1
ATOM 693 C CA . ALA A 1 90 ? 22.595 -2.492 -4.746 1.00 79.12 90 ALA A CA 1
ATOM 694 C C . ALA A 1 90 ? 23.206 -1.699 -3.571 1.00 79.12 90 ALA A C 1
ATOM 696 O O . ALA A 1 90 ? 24.125 -2.183 -2.915 1.00 79.12 90 ALA A O 1
ATOM 697 N N . ALA A 1 91 ? 22.712 -0.483 -3.307 1.00 73.75 91 ALA A N 1
ATOM 698 C CA . ALA A 1 91 ? 23.206 0.392 -2.242 1.00 73.75 91 ALA A CA 1
ATOM 699 C C . ALA A 1 91 ? 22.554 0.136 -0.870 1.00 73.75 91 ALA A C 1
ATOM 701 O O . ALA A 1 91 ? 23.058 0.621 0.145 1.00 73.75 91 ALA A O 1
ATOM 702 N N . VAL A 1 92 ? 21.438 -0.593 -0.818 1.00 73.19 92 VAL A N 1
ATOM 703 C CA . VAL A 1 92 ? 20.778 -0.964 0.438 1.00 73.19 92 VAL A CA 1
ATOM 704 C C . VAL A 1 92 ? 21.432 -2.245 0.959 1.00 73.19 92 VAL A C 1
ATOM 706 O O . VAL A 1 92 ? 21.130 -3.346 0.510 1.00 73.19 92 VAL A O 1
ATOM 709 N N . ALA A 1 93 ? 22.367 -2.099 1.900 1.00 53.72 93 ALA A N 1
ATOM 710 C CA . ALA A 1 93 ? 22.899 -3.220 2.669 1.00 53.72 93 ALA A CA 1
ATOM 711 C C . ALA A 1 93 ? 21.820 -3.731 3.645 1.00 53.72 93 ALA A C 1
ATOM 713 O O . ALA A 1 93 ? 21.266 -2.954 4.423 1.00 53.72 93 ALA A O 1
ATOM 714 N N . ASN A 1 94 ? 21.505 -5.027 3.568 1.00 59.69 94 ASN A N 1
ATOM 715 C CA . ASN A 1 94 ? 20.416 -5.680 4.301 1.00 59.69 94 ASN A CA 1
ATOM 716 C C . ASN A 1 94 ? 20.550 -5.587 5.828 1.00 59.69 94 ASN A C 1
ATOM 718 O O . ASN A 1 94 ? 21.645 -5.720 6.375 1.00 59.69 94 ASN A O 1
ATOM 722 N N . GLY A 1 95 ? 19.405 -5.476 6.508 1.00 60.38 95 GLY A N 1
ATOM 723 C CA . GLY A 1 95 ? 19.327 -5.608 7.966 1.00 60.38 95 GLY A CA 1
ATOM 724 C C . GLY A 1 95 ? 17.960 -5.351 8.605 1.00 60.38 95 GLY A C 1
ATOM 725 O O . GLY A 1 95 ? 17.897 -5.268 9.827 1.00 60.38 95 GLY A O 1
ATOM 726 N N . MET A 1 96 ? 16.878 -5.195 7.836 1.00 69.56 96 MET A N 1
ATOM 727 C CA . MET A 1 96 ? 15.548 -5.087 8.433 1.00 69.56 96 MET A CA 1
ATOM 728 C C . MET A 1 96 ? 14.979 -6.471 8.725 1.00 69.56 96 MET A C 1
ATOM 730 O O . MET A 1 96 ? 15.032 -7.371 7.885 1.00 69.56 96 MET A O 1
ATOM 734 N N . GLU A 1 97 ? 14.453 -6.633 9.934 1.00 86.88 97 GLU A N 1
ATOM 735 C CA . GLU A 1 97 ? 13.728 -7.833 10.319 1.00 86.88 97 GLU A CA 1
ATOM 736 C C . GLU A 1 97 ? 12.461 -7.935 9.464 1.00 86.88 97 GLU A C 1
ATOM 738 O O . GLU A 1 97 ? 11.655 -7.002 9.407 1.00 86.88 97 GLU A O 1
ATOM 743 N N . LEU A 1 98 ? 12.324 -9.053 8.750 1.00 93.62 98 LEU A N 1
ATOM 744 C CA . LEU A 1 98 ? 11.129 -9.325 7.959 1.00 93.62 98 LEU A CA 1
ATOM 745 C C . LEU A 1 98 ? 9.929 -9.490 8.893 1.00 93.62 98 LEU A C 1
ATOM 747 O O . LEU A 1 98 ? 10.072 -9.896 10.044 1.00 93.62 98 LEU A O 1
ATOM 751 N N . CYS A 1 99 ? 8.727 -9.235 8.400 1.00 95.94 99 CYS A N 1
ATOM 752 C CA . CYS A 1 99 ? 7.493 -9.454 9.143 1.00 95.94 99 CYS A CA 1
ATOM 753 C C . CYS A 1 99 ? 6.449 -10.131 8.256 1.00 95.94 99 CYS A C 1
ATOM 755 O O . CYS A 1 99 ? 6.666 -10.357 7.065 1.00 95.94 99 CYS A O 1
ATOM 757 N N . ALA A 1 100 ? 5.317 -10.493 8.853 1.00 97.62 100 ALA A N 1
ATOM 758 C CA . ALA A 1 100 ? 4.147 -10.873 8.079 1.00 97.62 100 ALA A CA 1
ATOM 759 C C . ALA A 1 100 ? 3.708 -9.690 7.207 1.00 97.62 100 ALA A C 1
ATOM 761 O O . ALA A 1 100 ? 3.444 -8.610 7.734 1.00 97.62 100 ALA A O 1
ATOM 762 N N . GLY A 1 101 ? 3.612 -9.902 5.900 1.00 97.06 101 GLY A N 1
ATOM 763 C CA . GLY A 1 101 ? 3.103 -8.934 4.944 1.00 97.06 101 GLY A CA 1
ATOM 764 C C . GLY A 1 101 ? 1.710 -9.317 4.457 1.00 97.06 101 GLY A C 1
ATOM 765 O O . GLY A 1 101 ? 1.341 -10.486 4.344 1.00 97.06 101 GLY A O 1
ATOM 766 N N . HIS A 1 102 ? 0.890 -8.307 4.189 1.00 97.25 102 HIS A N 1
ATOM 767 C CA . HIS A 1 102 ? -0.376 -8.503 3.485 1.00 97.25 102 HIS A CA 1
ATOM 768 C C . HIS A 1 102 ? -0.129 -8.686 1.976 1.00 97.25 102 HIS A C 1
ATOM 770 O O . HIS A 1 102 ? -0.982 -9.226 1.269 1.00 97.25 102 HIS A O 1
ATOM 776 N N . GLY A 1 103 ? 0.987 -8.155 1.462 1.00 94.56 103 GLY A N 1
ATOM 777 C CA . GLY A 1 103 ? 1.496 -8.298 0.090 1.00 94.56 103 GLY A CA 1
ATOM 778 C C . GLY A 1 103 ? 0.711 -7.535 -0.982 1.00 94.56 103 GLY A C 1
ATOM 779 O O . GLY A 1 103 ? 1.176 -7.329 -2.108 1.00 94.56 103 GLY A O 1
ATOM 780 N N . SER A 1 104 ? -0.478 -7.042 -0.645 1.00 94.75 104 SER A N 1
ATOM 781 C CA . SER A 1 104 ? -1.327 -6.238 -1.526 1.00 94.75 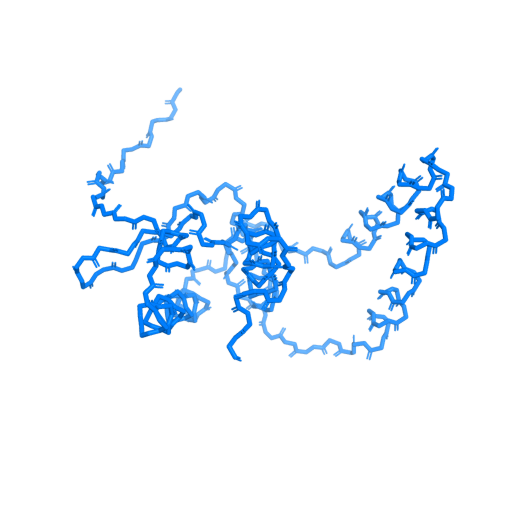104 SER A CA 1
ATOM 782 C C . SER A 1 104 ? -1.952 -5.023 -0.839 1.00 94.75 104 SER A C 1
ATOM 784 O O . SER A 1 104 ? -2.773 -4.367 -1.473 1.00 94.75 104 SER A O 1
ATOM 786 N N . TYR A 1 105 ? -1.544 -4.687 0.393 1.00 97.81 105 TYR A N 1
ATOM 787 C CA . TYR A 1 105 ? -2.228 -3.717 1.256 1.00 97.81 105 TYR A CA 1
ATOM 788 C C . TYR A 1 105 ? -2.472 -2.351 0.600 1.00 97.81 105 TYR A C 1
ATOM 790 O O . TYR A 1 105 ? -1.557 -1.675 0.122 1.00 97.81 105 TYR A O 1
ATOM 798 N N . SER A 1 106 ? -3.730 -1.907 0.615 1.00 96.88 106 SER A N 1
ATOM 799 C CA . SER A 1 106 ? -4.135 -0.606 0.087 1.00 96.88 106 SER A CA 1
ATOM 800 C C . SER A 1 106 ? -5.434 -0.090 0.710 1.00 96.88 106 SER A C 1
ATOM 802 O O . SER A 1 106 ? -6.240 -0.841 1.259 1.00 96.88 106 SER A O 1
ATOM 804 N N . CYS A 1 107 ? -5.726 1.201 0.517 1.00 96.62 107 CYS A N 1
ATOM 805 C CA . CYS A 1 107 ? -6.985 1.824 0.950 1.00 96.62 107 CYS A CA 1
ATOM 806 C C . CYS A 1 107 ? -8.259 1.210 0.320 1.00 96.62 107 CYS A C 1
ATOM 808 O O . CYS A 1 107 ? -9.377 1.522 0.742 1.00 96.62 107 CYS A O 1
ATOM 810 N N . HIS A 1 108 ? -8.120 0.346 -0.693 1.00 96.19 108 HIS A N 1
ATOM 811 C CA . HIS A 1 108 ? -9.232 -0.384 -1.304 1.00 96.19 108 HIS A CA 1
ATOM 812 C C . HIS A 1 108 ? -9.652 -1.614 -0.494 1.00 96.19 108 HIS A C 1
ATOM 814 O O . HIS A 1 108 ? -10.824 -1.997 -0.576 1.00 96.19 108 HIS A O 1
ATOM 820 N N . GLN A 1 109 ? -8.718 -2.188 0.267 1.00 96.06 109 GLN A N 1
ATOM 821 C CA . GLN A 1 109 ? -8.865 -3.433 1.027 1.00 96.06 109 GLN A CA 1
ATOM 822 C C . GLN A 1 109 ? -9.051 -3.193 2.526 1.00 96.06 109 GLN A C 1
ATOM 824 O O . GLN A 1 109 ? -9.007 -4.122 3.323 1.00 96.06 109 GLN A O 1
ATOM 829 N N . VAL A 1 110 ? -9.284 -1.940 2.922 1.00 98.06 110 VAL A N 1
ATOM 830 C CA . VAL A 1 110 ? -9.536 -1.572 4.314 1.00 98.06 110 VAL A CA 1
ATOM 831 C C . VAL A 1 110 ? -10.967 -1.081 4.469 1.00 98.06 110 VAL A C 1
ATOM 833 O O . VAL A 1 110 ? -11.417 -0.203 3.729 1.00 98.06 110 VAL A O 1
ATOM 836 N N . ILE A 1 111 ? -11.676 -1.627 5.454 1.00 98.19 111 ILE A N 1
ATOM 837 C CA . ILE A 1 111 ? -12.973 -1.140 5.929 1.00 98.19 111 ILE A CA 1
ATOM 838 C C . ILE A 1 111 ? -12.751 -0.403 7.250 1.00 98.19 111 ILE A C 1
ATOM 840 O O . ILE A 1 111 ? -12.188 -0.956 8.198 1.00 98.19 111 ILE A O 1
ATOM 844 N N . LEU A 1 112 ? -13.227 0.841 7.317 1.00 97.31 112 LEU A N 1
ATOM 845 C CA . LEU A 1 112 ? -13.208 1.661 8.525 1.00 97.31 112 LEU A CA 1
ATOM 846 C C . LEU A 1 112 ? -14.626 1.718 9.092 1.00 97.31 112 LEU A C 1
ATOM 848 O O . LEU A 1 112 ? -15.437 2.558 8.714 1.00 97.31 112 LEU A O 1
ATOM 852 N N . SER A 1 113 ? -14.939 0.792 9.997 1.00 92.62 113 SER A N 1
ATOM 853 C CA . SER A 1 113 ? -16.210 0.784 10.728 1.00 92.62 113 SER A CA 1
ATOM 854 C C . SER A 1 113 ? -16.069 1.531 12.058 1.00 92.62 113 SER A C 1
ATOM 856 O O . SER A 1 113 ? -14.958 1.887 12.468 1.00 92.62 113 SER A O 1
ATOM 858 N N . LYS A 1 114 ? -17.178 1.778 12.762 1.00 88.00 114 LYS A N 1
ATOM 859 C CA . LYS A 1 114 ? -17.153 2.460 14.065 1.00 88.00 114 LYS A CA 1
ATOM 860 C C . LYS A 1 114 ? -16.303 1.648 15.054 1.00 88.00 114 LYS A C 1
ATOM 862 O O . LYS A 1 114 ? -16.679 0.544 15.433 1.00 88.00 114 LYS A O 1
ATOM 867 N N . GLY A 1 115 ? -15.139 2.181 15.429 1.00 87.12 115 GLY A N 1
ATOM 868 C CA . GLY A 1 115 ? -14.205 1.550 16.371 1.00 87.12 115 GLY A CA 1
ATOM 869 C C . GLY A 1 115 ? -13.439 0.321 15.856 1.00 87.12 115 GLY A C 1
ATOM 870 O O . GLY A 1 115 ? -12.689 -0.272 16.624 1.00 87.12 115 GLY A O 1
ATOM 871 N N . ARG A 1 116 ? -13.591 -0.081 14.585 1.00 94.62 116 ARG A N 1
ATOM 872 C CA . ARG A 1 116 ? -12.878 -1.238 14.007 1.00 94.62 116 ARG A CA 1
ATOM 873 C C . ARG A 1 116 ? -12.232 -0.889 12.672 1.00 94.62 116 ARG A C 1
ATOM 875 O O . ARG A 1 116 ? -12.896 -0.351 11.787 1.00 94.62 116 ARG A O 1
ATOM 882 N N . THR A 1 117 ? -10.966 -1.255 12.510 1.00 98.00 117 THR A N 1
ATOM 883 C CA . THR A 1 117 ? -10.259 -1.255 11.221 1.00 98.00 117 THR A CA 1
ATOM 884 C C . THR A 1 117 ? -10.064 -2.701 10.786 1.00 98.00 117 THR A C 1
ATOM 886 O O . THR A 1 117 ? -9.567 -3.510 11.569 1.00 98.00 117 THR A O 1
ATOM 889 N N . ILE A 1 118 ? -10.506 -3.035 9.576 1.00 97.44 118 ILE A N 1
ATOM 890 C CA . ILE A 1 118 ? -10.472 -4.400 9.044 1.00 97.44 118 ILE A CA 1
ATOM 891 C C . ILE A 1 118 ? -9.766 -4.374 7.694 1.00 97.44 118 ILE A C 1
ATOM 893 O O . ILE A 1 118 ? -10.206 -3.637 6.813 1.00 97.44 118 ILE A O 1
ATOM 897 N N . ALA A 1 119 ? -8.732 -5.198 7.530 1.00 97.38 119 ALA A N 1
ATOM 898 C CA . ALA A 1 119 ? -8.185 -5.542 6.222 1.00 97.38 119 ALA A CA 1
ATOM 899 C C . ALA A 1 119 ? -8.767 -6.875 5.726 1.00 97.38 119 ALA A C 1
ATOM 901 O O . ALA A 1 119 ? -9.122 -7.750 6.522 1.00 97.38 119 ALA A O 1
ATOM 902 N N . PHE A 1 120 ? -8.886 -7.013 4.413 1.00 95.94 120 PHE A N 1
ATOM 903 C CA . PHE A 1 120 ? -9.348 -8.219 3.727 1.00 95.94 120 PHE A CA 1
ATOM 904 C C . PHE A 1 120 ? -8.530 -8.418 2.447 1.00 95.94 120 PHE A C 1
ATOM 906 O O . PHE A 1 120 ? -7.712 -7.564 2.139 1.00 95.94 120 PHE A O 1
ATOM 913 N N . ASP A 1 121 ? -8.805 -9.480 1.678 1.00 94.69 121 ASP A N 1
ATOM 914 C CA . ASP A 1 121 ? -8.067 -9.812 0.442 1.00 94.69 121 ASP A CA 1
ATOM 915 C C . ASP A 1 121 ? -6.641 -10.327 0.721 1.00 94.69 121 ASP A C 1
ATOM 917 O O . ASP A 1 121 ? -5.633 -9.736 0.338 1.00 94.69 121 ASP A O 1
ATOM 921 N N . TRP A 1 122 ? -6.581 -11.451 1.440 1.00 94.69 122 TRP A N 1
ATOM 922 C CA . TRP A 1 122 ? -5.352 -12.068 1.954 1.00 94.69 122 TRP A CA 1
ATOM 923 C C . TRP A 1 122 ? -4.654 -13.009 0.959 1.00 94.69 122 TRP A C 1
ATOM 925 O O . TRP A 1 122 ? -3.764 -13.759 1.351 1.00 94.69 122 TRP A O 1
ATOM 935 N N . ASP A 1 123 ? -5.032 -12.984 -0.320 1.00 93.62 123 ASP A N 1
ATOM 936 C CA . ASP A 1 123 ? -4.491 -13.893 -1.342 1.00 93.62 123 ASP A CA 1
ATOM 937 C C . ASP A 1 123 ? -2.997 -13.652 -1.632 1.00 93.62 123 ASP A C 1
ATOM 939 O O . ASP A 1 123 ? -2.333 -14.505 -2.217 1.00 93.62 123 ASP A O 1
ATOM 943 N N . ALA A 1 124 ? -2.470 -12.494 -1.218 1.00 95.06 124 ALA A N 1
ATOM 944 C CA . ALA A 1 124 ? -1.074 -12.096 -1.383 1.00 95.06 124 ALA A CA 1
ATOM 945 C C . ALA A 1 124 ? -0.257 -12.140 -0.077 1.00 95.06 124 ALA A C 1
ATOM 947 O O . ALA A 1 124 ? 0.814 -11.550 -0.038 1.00 95.06 124 ALA A O 1
ATOM 948 N N . TYR A 1 125 ? -0.757 -12.787 0.983 1.00 96.69 125 TYR A N 1
ATOM 949 C CA . TYR A 1 125 ? -0.049 -12.881 2.266 1.00 96.69 125 TYR A CA 1
ATOM 950 C C . TYR A 1 125 ? 1.364 -13.457 2.087 1.00 96.69 125 TYR A C 1
ATOM 952 O O . TYR A 1 125 ? 1.521 -14.539 1.514 1.00 96.69 125 TYR A O 1
ATOM 960 N N . ASP A 1 126 ? 2.373 -12.762 2.608 1.00 96.62 126 ASP A N 1
ATOM 961 C CA . ASP A 1 126 ? 3.785 -13.103 2.440 1.00 96.62 126 ASP A CA 1
ATOM 962 C C . ASP A 1 126 ? 4.617 -12.813 3.706 1.00 96.62 126 ASP A C 1
ATOM 964 O O . ASP A 1 126 ? 4.106 -12.424 4.762 1.00 96.62 126 ASP A O 1
ATOM 968 N N . VAL A 1 127 ? 5.925 -13.055 3.616 1.00 96.94 127 VAL A N 1
ATOM 969 C CA . VAL A 1 127 ? 6.923 -12.586 4.583 1.00 96.94 127 VAL A CA 1
ATOM 970 C C . VAL A 1 127 ? 7.844 -11.603 3.870 1.00 96.94 127 VAL A C 1
ATOM 972 O O . VAL A 1 127 ? 8.562 -11.983 2.945 1.00 96.94 127 VAL A O 1
ATOM 975 N N . ALA A 1 128 ? 7.836 -10.341 4.287 1.00 93.81 128 ALA A N 1
ATOM 976 C CA . ALA A 1 128 ? 8.502 -9.264 3.561 1.00 93.81 128 ALA A CA 1
ATOM 977 C C . ALA A 1 128 ? 9.056 -8.183 4.496 1.00 93.81 128 ALA A C 1
ATOM 979 O O . ALA A 1 128 ? 8.786 -8.157 5.696 1.00 93.81 128 ALA A O 1
ATOM 980 N N . ASP A 1 129 ? 9.841 -7.269 3.924 1.00 92.06 129 ASP A N 1
ATOM 981 C CA . ASP A 1 129 ? 10.183 -6.007 4.575 1.00 92.06 129 ASP A CA 1
ATOM 982 C C . ASP A 1 129 ? 8.883 -5.213 4.841 1.00 92.06 129 ASP A C 1
ATOM 984 O O . ASP A 1 129 ? 8.080 -5.061 3.912 1.00 92.06 129 ASP A O 1
ATOM 988 N N . PRO A 1 130 ? 8.648 -4.670 6.053 1.00 93.88 130 PRO A N 1
ATOM 989 C CA . PRO A 1 130 ? 7.436 -3.902 6.355 1.00 93.88 130 PRO A CA 1
ATOM 990 C C . PRO A 1 130 ? 7.219 -2.710 5.408 1.00 93.88 130 PRO A C 1
ATOM 992 O O . PRO A 1 130 ? 6.077 -2.320 5.143 1.00 93.88 130 PRO A O 1
ATOM 995 N N . CYS A 1 131 ? 8.288 -2.144 4.835 1.00 92.56 131 CYS A N 1
ATOM 996 C CA . CYS A 1 131 ? 8.212 -1.073 3.845 1.00 92.56 131 CYS A CA 1
ATOM 997 C C . CYS A 1 131 ? 7.492 -1.502 2.565 1.00 92.56 131 CYS A C 1
ATOM 999 O O . CYS A 1 131 ? 6.987 -0.635 1.854 1.00 92.56 131 CYS A O 1
ATOM 1001 N N 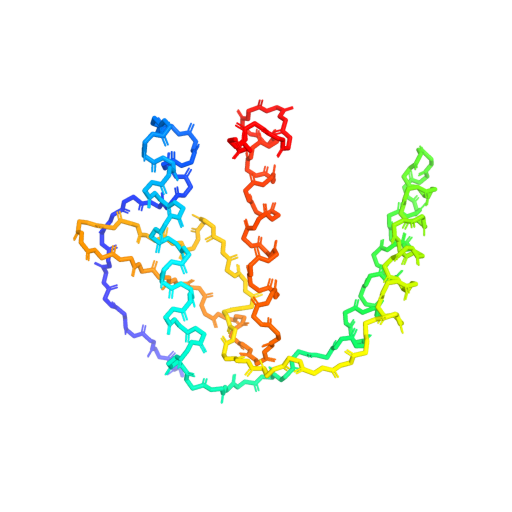. HIS A 1 132 ? 7.416 -2.800 2.260 1.00 92.69 132 HIS A N 1
ATOM 1002 C CA . HIS A 1 132 ? 6.714 -3.304 1.085 1.00 92.69 132 HIS A CA 1
ATOM 1003 C C . HIS A 1 132 ? 5.224 -2.929 1.122 1.00 92.69 132 HIS A C 1
ATOM 1005 O O . HIS A 1 132 ? 4.734 -2.258 0.208 1.00 92.69 132 HIS A O 1
ATOM 1011 N N . ASP A 1 133 ? 4.515 -3.263 2.204 1.00 96.75 133 ASP A N 1
ATOM 1012 C CA . ASP A 1 133 ? 3.097 -2.911 2.361 1.00 96.75 133 ASP A CA 1
ATOM 1013 C C . ASP A 1 133 ? 2.888 -1.396 2.470 1.00 96.75 133 ASP A C 1
ATOM 1015 O O . ASP A 1 133 ? 1.942 -0.852 1.893 1.00 96.75 133 ASP A O 1
ATOM 1019 N N . VAL A 1 134 ? 3.789 -0.691 3.165 1.00 96.88 134 VAL A N 1
ATOM 1020 C CA . VAL A 1 134 ? 3.721 0.774 3.292 1.00 96.88 134 VAL A CA 1
ATOM 1021 C C . VAL A 1 134 ? 3.848 1.439 1.919 1.00 96.88 134 VAL A C 1
ATOM 1023 O O . VAL A 1 134 ? 3.024 2.281 1.553 1.00 96.88 134 VAL A O 1
ATOM 1026 N N . ALA A 1 135 ? 4.835 1.032 1.117 1.00 95.19 135 ALA A N 1
ATOM 1027 C CA . ALA A 1 135 ? 5.043 1.556 -0.227 1.00 95.19 135 ALA A CA 1
ATOM 1028 C C . ALA A 1 135 ? 3.843 1.264 -1.137 1.00 95.19 135 ALA A C 1
ATOM 1030 O O . ALA A 1 135 ? 3.395 2.154 -1.867 1.00 95.19 135 ALA A O 1
ATOM 1031 N N . ARG A 1 136 ? 3.271 0.053 -1.069 1.00 96.00 136 ARG A N 1
ATOM 1032 C CA . ARG A 1 136 ? 2.059 -0.297 -1.830 1.00 96.00 136 ARG A CA 1
ATOM 1033 C C . ARG A 1 136 ? 0.874 0.583 -1.450 1.00 96.00 136 ARG A C 1
ATOM 1035 O O . ARG A 1 136 ? 0.183 1.075 -2.346 1.00 96.00 136 ARG A O 1
ATOM 1042 N N . PHE A 1 137 ? 0.677 0.851 -0.161 1.00 97.81 137 PHE A N 1
ATOM 1043 C CA . PHE A 1 137 ? -0.391 1.728 0.308 1.00 97.81 137 PHE A CA 1
ATOM 1044 C C . PHE A 1 137 ? -0.231 3.162 -0.220 1.00 97.81 137 PHE A C 1
ATOM 1046 O O . PHE A 1 137 ? -1.184 3.730 -0.760 1.00 97.81 137 PHE A O 1
ATOM 1053 N N . LEU A 1 138 ? 0.979 3.727 -0.141 1.00 97.19 138 LEU A N 1
ATOM 1054 C CA . LEU A 1 138 ? 1.279 5.072 -0.646 1.00 97.19 138 LEU A CA 1
ATOM 1055 C C . LEU A 1 138 ? 1.073 5.175 -2.164 1.00 97.19 138 LEU A C 1
ATOM 1057 O O . LEU A 1 138 ? 0.397 6.089 -2.639 1.00 97.19 138 LEU A O 1
ATOM 1061 N N . VAL A 1 139 ? 1.571 4.205 -2.936 1.00 96.19 139 VAL A N 1
ATOM 1062 C CA . VAL A 1 139 ? 1.355 4.155 -4.392 1.00 96.19 139 VAL A CA 1
ATOM 1063 C C . VAL A 1 139 ? -0.134 4.016 -4.722 1.00 96.19 139 VAL A C 1
ATOM 1065 O O . VAL A 1 139 ? -0.617 4.624 -5.681 1.00 96.19 139 VAL A O 1
ATOM 1068 N N . ALA A 1 140 ? -0.894 3.253 -3.933 1.00 96.75 140 ALA A N 1
ATOM 1069 C CA . ALA A 1 140 ? -2.336 3.142 -4.112 1.00 96.75 140 ALA A CA 1
ATOM 1070 C C . ALA A 1 140 ? -3.056 4.477 -3.866 1.00 96.75 140 ALA A C 1
ATOM 1072 O O . ALA A 1 140 ? -3.972 4.801 -4.624 1.00 96.75 140 ALA A O 1
ATOM 1073 N N . LEU A 1 141 ? -2.632 5.272 -2.876 1.00 96.69 141 LEU A N 1
ATOM 1074 C CA . LEU A 1 141 ? -3.151 6.626 -2.659 1.00 96.69 141 LEU A CA 1
ATOM 1075 C C . LEU A 1 141 ? -2.794 7.572 -3.807 1.00 96.69 141 LEU A C 1
ATOM 1077 O O . LEU A 1 141 ? -3.676 8.265 -4.301 1.00 96.69 141 LEU A O 1
ATOM 1081 N N . GLN A 1 142 ? -1.555 7.556 -4.297 1.00 97.12 142 GLN A N 1
ATOM 1082 C CA . GLN A 1 142 ? -1.146 8.382 -5.442 1.00 97.12 142 GLN A CA 1
ATOM 1083 C C . GLN A 1 142 ? -1.952 8.046 -6.703 1.00 97.12 142 GLN A C 1
ATOM 1085 O O . GLN A 1 142 ? -2.415 8.933 -7.421 1.00 97.12 142 GLN A O 1
ATOM 1090 N N . ARG A 1 143 ? -2.178 6.753 -6.965 1.00 96.56 143 ARG A N 1
ATOM 1091 C CA . ARG A 1 143 ? -3.026 6.291 -8.075 1.00 96.56 143 ARG A CA 1
ATOM 1092 C C . ARG A 1 143 ? -4.484 6.700 -7.887 1.00 96.56 143 ARG A C 1
ATOM 1094 O O . ARG A 1 143 ? -5.135 7.082 -8.857 1.00 96.56 143 ARG A O 1
ATOM 1101 N N . LEU A 1 144 ? -4.994 6.627 -6.658 1.00 96.38 144 LEU A N 1
ATOM 1102 C CA . LEU A 1 144 ? -6.339 7.076 -6.308 1.00 96.38 144 LEU A CA 1
ATOM 1103 C C . LEU A 1 144 ? -6.490 8.586 -6.553 1.00 96.38 144 LEU A C 1
ATOM 1105 O O . LEU A 1 144 ? -7.423 9.002 -7.237 1.00 96.38 144 LEU A O 1
ATOM 1109 N N . ALA A 1 145 ? -5.539 9.380 -6.059 1.00 96.25 145 ALA A N 1
ATOM 1110 C CA . ALA A 1 145 ? -5.474 10.826 -6.226 1.00 96.25 145 ALA A CA 1
ATOM 1111 C C . ALA A 1 145 ? -5.436 11.207 -7.708 1.00 96.25 145 ALA A C 1
ATOM 1113 O O . ALA A 1 145 ? -6.261 11.986 -8.174 1.00 96.25 145 ALA A O 1
ATOM 1114 N N . PHE A 1 146 ? -4.556 10.581 -8.489 1.00 97.06 146 PHE A N 1
ATOM 1115 C CA . PHE A 1 146 ? -4.472 10.842 -9.921 1.00 97.06 146 PHE A CA 1
ATOM 1116 C C . PHE A 1 146 ? -5.777 10.514 -10.647 1.00 97.06 146 PHE A C 1
ATOM 1118 O O . PHE A 1 146 ? -6.273 11.328 -11.422 1.00 97.06 146 PHE A O 1
ATOM 1125 N N . LYS A 1 147 ? -6.364 9.347 -10.357 1.00 96.69 147 LYS A N 1
ATOM 1126 C CA . LYS A 1 147 ? -7.575 8.877 -11.032 1.00 96.69 147 LYS A CA 1
ATOM 1127 C C . LYS A 1 147 ? -8.784 9.786 -10.800 1.00 96.69 147 LYS A C 1
ATOM 1129 O O . LYS A 1 147 ? -9.582 9.946 -11.718 1.00 96.69 147 LYS A O 1
ATOM 1134 N N . TYR A 1 148 ? -8.953 10.317 -9.590 1.00 96.19 148 TYR A N 1
ATOM 1135 C CA . TYR A 1 148 ? -10.183 11.023 -9.211 1.00 96.19 148 TYR A CA 1
ATOM 1136 C C . TYR A 1 148 ? -10.010 12.528 -8.993 1.00 96.19 148 TYR A C 1
ATOM 1138 O O . TYR A 1 148 ? -10.994 13.253 -9.067 1.00 96.19 148 TYR A O 1
ATOM 1146 N N . LEU A 1 149 ? -8.789 12.997 -8.739 1.00 94.31 149 LEU A N 1
ATOM 1147 C CA . LEU A 1 149 ? -8.476 14.398 -8.431 1.00 94.31 149 LEU A CA 1
ATOM 1148 C C . LEU A 1 149 ? -7.491 15.019 -9.439 1.00 94.31 149 LEU A C 1
ATOM 1150 O O . LEU A 1 149 ? -7.131 16.184 -9.310 1.00 94.31 149 LEU A O 1
ATOM 1154 N N . GLY A 1 150 ? -7.033 14.255 -10.437 1.00 95.44 150 GLY A N 1
ATOM 1155 C CA . GLY A 1 150 ? -6.201 14.750 -11.538 1.00 95.44 150 GLY A CA 1
ATOM 1156 C C . GLY A 1 150 ? -4.718 14.954 -11.209 1.00 95.44 150 GLY A C 1
ATOM 1157 O O . GLY A 1 150 ? -3.955 15.361 -12.081 1.00 95.44 150 GLY A O 1
ATOM 1158 N N . SER A 1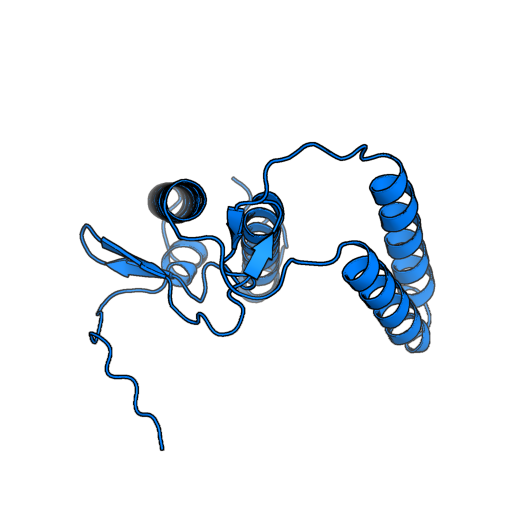 151 ? -4.272 14.651 -9.986 1.00 95.44 151 SER A N 1
ATOM 1159 C CA . SER A 1 151 ? -2.865 14.769 -9.585 1.00 95.44 151 SER A CA 1
ATOM 1160 C C . SER A 1 151 ? -2.460 13.660 -8.620 1.00 95.44 151 SER A C 1
ATOM 1162 O O . SER A 1 151 ? -3.179 13.375 -7.665 1.00 95.44 151 SER A O 1
ATOM 1164 N N . ILE A 1 152 ? -1.273 13.073 -8.826 1.00 94.38 152 ILE A N 1
ATOM 1165 C CA . ILE A 1 152 ? -0.689 12.075 -7.909 1.00 94.38 152 ILE A CA 1
ATOM 1166 C C . ILE A 1 152 ? -0.449 12.641 -6.502 1.00 94.38 152 ILE A C 1
ATOM 1168 O O . ILE A 1 152 ? -0.371 11.873 -5.551 1.00 94.38 152 ILE A O 1
ATOM 1172 N N . ARG A 1 153 ? -0.364 13.973 -6.380 1.00 93.62 153 ARG A N 1
ATOM 1173 C CA . ARG A 1 153 ? -0.102 14.695 -5.128 1.00 93.62 153 ARG A CA 1
ATOM 1174 C C . ARG A 1 153 ? -1.356 15.255 -4.467 1.00 93.62 153 ARG A C 1
ATOM 1176 O O . ARG A 1 153 ? -1.264 15.879 -3.426 1.00 93.62 153 ARG A O 1
ATOM 1183 N N . ALA A 1 154 ? -2.541 15.063 -5.048 1.00 92.25 154 ALA A N 1
ATOM 1184 C CA . ALA A 1 154 ? -3.767 15.683 -4.526 1.00 92.25 154 ALA A CA 1
ATOM 1185 C C . ALA A 1 154 ? -4.210 15.150 -3.147 1.00 92.25 154 ALA A C 1
ATOM 1187 O O . ALA A 1 154 ? -5.117 15.710 -2.537 1.00 92.25 154 ALA A O 1
ATOM 1188 N N . LEU A 1 155 ? -3.602 14.055 -2.683 1.00 89.62 155 LEU A N 1
ATOM 1189 C CA . LEU A 1 155 ? -3.796 13.485 -1.348 1.00 89.62 155 LEU A CA 1
ATOM 1190 C C . LEU A 1 155 ? -2.524 13.555 -0.490 1.00 89.62 155 LEU A C 1
ATOM 1192 O O . LEU A 1 155 ? -2.486 12.950 0.577 1.00 89.62 155 LEU A O 1
ATOM 1196 N N . GLU A 1 156 ? -1.491 14.259 -0.957 1.00 84.81 156 GLU A N 1
ATOM 1197 C CA . GLU A 1 156 ? -0.373 14.670 -0.109 1.00 84.81 156 GLU A CA 1
ATOM 1198 C C . GLU A 1 156 ? -0.867 15.886 0.693 1.00 84.81 156 GLU A C 1
ATOM 1200 O O . GLU A 1 156 ? -1.338 16.859 0.101 1.00 84.81 156 GLU A O 1
ATOM 1205 N N . GLY A 1 157 ? -0.873 15.768 2.023 1.00 60.88 157 GLY A N 1
ATOM 1206 C CA . GLY A 1 157 ? -1.138 16.875 2.948 1.00 60.88 157 GLY A CA 1
ATOM 1207 C C . GLY A 1 157 ? 0.142 17.631 3.252 1.00 60.88 157 GLY A C 1
ATOM 1208 O O . GLY A 1 157 ? 1.173 16.944 3.435 1.00 60.88 157 GLY A O 1
#

Radius of gyration: 17.8 Å; chains: 1; bounding box: 44×45×44 Å